Protein AF-A0A7J8X8V4-F1 (afdb_monomer_lite)

Secondary structure (DSSP, 8-state):
-HHHHHHHHHHHHHHHTT---SS---PPPHHHHHHHHHHHHHHHHHHHHHHH-

Sequence (53 aa):
GYWQELIESIISAYNKLKVAPATHPRALSIVQGRAVGVTYYLLGGIATTKVFL

pLDDT: mean 90.0, std 5.63, range [75.62, 96.94]

Organism: Gossypium aridum (NCBI:txid34290)

Foldseek 3Di:
DVVQVVLVVVQVVCVVVVNRDPDRDGDDDPVRVVVVVVVCVVVVVVVVVVVVD

Structure (mmCIF, N/CA/C/O backbone):
data_AF-A0A7J8X8V4-F1
#
_entry.id   AF-A0A7J8X8V4-F1
#
loop_
_atom_site.group_PDB
_atom_site.id
_atom_site.type_symbol
_atom_site.label_atom_id
_atom_site.label_alt_id
_atom_site.label_comp_id
_atom_site.label_asym_id
_atom_site.label_entity_id
_atom_site.label_seq_id
_atom_site.pdbx_PDB_ins_code
_atom_site.Cartn_x
_atom_site.Cartn_y
_atom_site.Cartn_z
_atom_site.occupancy
_atom_site.B_iso_or_equiv
_atom_site.auth_seq_id
_atom_site.auth_comp_id
_atom_site.auth_asym_id
_atom_site.auth_atom_id
_atom_site.pdbx_PDB_model_num
ATOM 1 N N . GLY A 1 1 ? 4.238 4.445 11.780 1.00 81.75 1 GLY A N 1
ATOM 2 C CA . GLY A 1 1 ? 4.738 4.501 10.389 1.00 81.75 1 GLY A CA 1
ATOM 3 C C . GLY A 1 1 ? 3.691 5.202 9.560 1.00 81.75 1 GLY A C 1
ATOM 4 O O . GLY A 1 1 ? 2.544 4.804 9.677 1.00 81.75 1 GLY A O 1
ATOM 5 N N . TYR A 1 2 ? 4.059 6.211 8.765 1.00 90.00 2 TYR A N 1
ATOM 6 C CA . TYR A 1 2 ? 3.129 7.190 8.167 1.00 90.00 2 TYR A CA 1
ATOM 7 C C . TYR A 1 2 ? 1.796 6.607 7.657 1.00 90.00 2 TYR A C 1
ATOM 9 O O . TYR A 1 2 ? 0.723 7.035 8.071 1.00 90.00 2 TYR A O 1
ATOM 17 N N . TRP A 1 3 ? 1.853 5.565 6.823 1.00 91.50 3 TRP A N 1
ATOM 18 C CA . TRP A 1 3 ? 0.653 4.925 6.272 1.00 91.50 3 TRP A CA 1
ATOM 19 C C . TRP A 1 3 ? -0.220 4.217 7.313 1.00 91.50 3 TRP A C 1
ATOM 21 O O . TRP A 1 3 ? -1.438 4.220 7.191 1.00 91.50 3 TRP A O 1
ATOM 31 N N . GLN A 1 4 ? 0.385 3.628 8.343 1.00 91.44 4 GLN A N 1
ATOM 32 C CA . GLN A 1 4 ? -0.344 2.987 9.437 1.00 91.44 4 GLN A CA 1
ATOM 33 C C . GLN A 1 4 ? -1.058 4.028 10.312 1.00 91.44 4 GLN A C 1
ATOM 35 O O . GLN A 1 4 ? -2.221 3.839 10.643 1.00 91.44 4 GLN A O 1
ATOM 40 N N . GLU A 1 5 ? -0.400 5.151 10.611 1.00 92.88 5 GLU A N 1
ATOM 41 C CA . GLU A 1 5 ? -0.996 6.258 11.380 1.00 92.88 5 GLU A CA 1
ATOM 42 C C . GLU A 1 5 ? -2.178 6.892 10.633 1.00 92.88 5 GLU A C 1
ATOM 44 O O . GLU A 1 5 ? -3.215 7.196 11.225 1.00 92.88 5 GLU A O 1
ATOM 49 N N . LEU A 1 6 ? -2.063 7.028 9.308 1.00 92.94 6 LEU A N 1
ATOM 50 C CA . LEU A 1 6 ? -3.163 7.490 8.467 1.00 92.94 6 LEU A CA 1
ATOM 51 C C . LEU A 1 6 ? -4.349 6.514 8.491 1.00 92.94 6 LEU A C 1
ATOM 53 O O . LEU A 1 6 ? -5.491 6.945 8.648 1.00 92.94 6 LEU A O 1
ATOM 57 N N . ILE A 1 7 ? -4.090 5.208 8.366 1.00 92.12 7 ILE A N 1
ATOM 58 C CA . ILE A 1 7 ? -5.135 4.175 8.427 1.00 92.12 7 ILE A CA 1
ATOM 59 C C . ILE A 1 7 ? -5.846 4.211 9.784 1.00 92.12 7 ILE A C 1
ATOM 61 O O . ILE A 1 7 ? -7.072 4.174 9.823 1.00 92.12 7 ILE A O 1
ATOM 65 N N . GLU A 1 8 ? -5.115 4.359 10.885 1.00 91.62 8 GLU A N 1
ATOM 66 C CA . GLU A 1 8 ? -5.692 4.457 12.232 1.00 91.62 8 GLU A CA 1
ATOM 67 C C . GLU A 1 8 ? -6.567 5.708 12.405 1.00 91.62 8 GLU A C 1
ATOM 69 O O . GLU A 1 8 ? -7.658 5.627 12.976 1.00 91.62 8 GLU A O 1
ATOM 74 N N . SER A 1 9 ? -6.154 6.845 11.839 1.00 91.69 9 SER A N 1
ATOM 75 C CA . SER A 1 9 ? -6.968 8.068 11.810 1.00 91.69 9 SER A CA 1
ATOM 76 C C . SER A 1 9 ? -8.269 7.879 11.016 1.00 91.69 9 SER A C 1
ATOM 78 O O . SER A 1 9 ? -9.350 8.267 11.469 1.00 91.69 9 SER A O 1
ATOM 80 N N . ILE A 1 10 ? -8.202 7.198 9.867 1.00 91.19 10 ILE A N 1
ATOM 81 C CA . ILE A 1 10 ? -9.379 6.878 9.048 1.00 91.19 10 ILE A CA 1
ATOM 82 C C . ILE A 1 10 ? -10.309 5.911 9.789 1.00 91.19 10 ILE A C 1
ATOM 84 O O . ILE A 1 10 ? -11.507 6.173 9.877 1.00 91.19 10 ILE A O 1
ATOM 88 N N . ILE A 1 11 ? -9.786 4.830 10.376 1.00 91.44 11 ILE A N 1
ATOM 89 C CA . ILE A 1 11 ? -10.581 3.887 11.182 1.00 91.44 11 ILE A CA 1
ATOM 90 C C . ILE A 1 11 ? -11.282 4.631 12.324 1.00 91.44 11 ILE A C 1
ATOM 92 O O . ILE A 1 11 ? -12.466 4.404 12.569 1.00 91.44 11 ILE A O 1
ATOM 96 N N . SER A 1 12 ? -10.585 5.554 12.993 1.00 89.81 12 SER A N 1
ATOM 97 C CA . SER A 1 12 ? -11.161 6.392 14.050 1.00 89.81 12 SER A CA 1
ATOM 98 C C . SER A 1 12 ? -12.350 7.223 13.548 1.00 89.81 12 SER A C 1
ATOM 100 O O . SER A 1 12 ? -13.380 7.295 14.222 1.00 89.81 12 SER A O 1
ATOM 102 N N . ALA A 1 13 ? -12.275 7.784 12.338 1.00 90.19 13 ALA A N 1
ATOM 103 C CA . ALA A 1 13 ? -13.398 8.486 11.714 1.00 90.19 13 ALA A CA 1
ATOM 104 C C . ALA A 1 13 ? 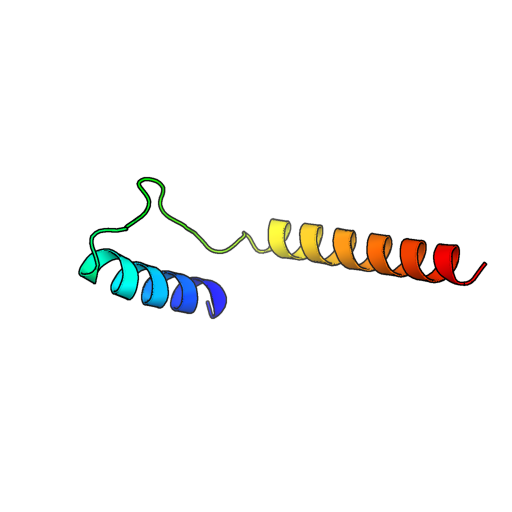-14.562 7.543 11.346 1.00 90.19 13 ALA A C 1
ATOM 106 O O . ALA A 1 13 ? -15.720 7.848 11.635 1.00 90.19 13 ALA A O 1
ATOM 107 N N . TYR A 1 14 ? -14.272 6.372 10.773 1.00 89.00 14 TYR A N 1
ATOM 108 C CA . TYR A 1 14 ? -15.287 5.381 10.388 1.00 89.00 14 TYR A CA 1
ATOM 109 C C . TYR A 1 14 ? -16.007 4.759 11.592 1.00 89.00 14 TYR A C 1
ATOM 111 O O . TYR A 1 14 ? -17.216 4.527 11.534 1.00 89.00 14 TYR A O 1
ATOM 119 N N . ASN A 1 15 ? -15.301 4.554 12.707 1.00 86.81 15 ASN A N 1
ATOM 120 C CA . ASN A 1 15 ? -15.880 4.082 13.966 1.00 86.81 15 ASN A CA 1
ATOM 121 C C . ASN A 1 15 ? -16.953 5.043 14.496 1.00 86.81 15 ASN A C 1
ATOM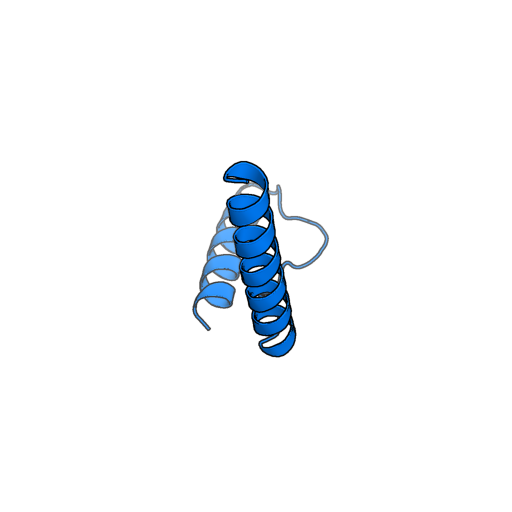 123 O O . ASN A 1 15 ? -17.999 4.594 14.963 1.00 86.81 15 ASN A O 1
ATOM 127 N N . LYS A 1 16 ? -16.747 6.362 14.368 1.00 86.31 16 LYS A N 1
ATOM 128 C CA . LYS A 1 16 ? -17.754 7.371 14.752 1.00 86.31 16 LYS A CA 1
ATOM 129 C C . LYS A 1 16 ? -19.012 7.297 13.888 1.00 86.31 16 LYS A C 1
ATOM 131 O O . LYS A 1 16 ? -20.106 7.548 14.380 1.00 86.31 16 LYS A O 1
ATOM 136 N N . LEU A 1 17 ? -18.856 6.918 12.621 1.00 85.38 17 LEU A N 1
ATOM 137 C CA . LEU A 1 17 ? -19.951 6.758 11.664 1.00 85.38 17 LEU A CA 1
ATOM 138 C C . LEU A 1 17 ? -20.604 5.363 11.721 1.00 85.38 17 LEU A C 1
ATOM 140 O O . LEU A 1 17 ? -21.558 5.118 10.991 1.00 85.38 17 LEU A O 1
ATOM 144 N N . LYS A 1 18 ? -20.117 4.452 12.581 1.00 79.62 18 LYS 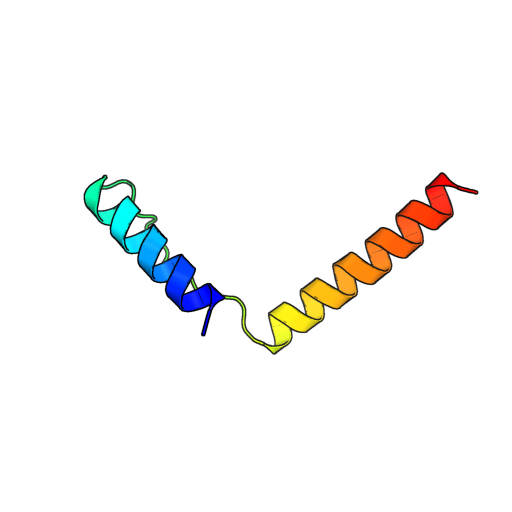A N 1
ATOM 145 C CA . LYS A 1 18 ? -20.551 3.042 12.690 1.00 79.62 18 LYS A CA 1
ATOM 146 C C . LYS A 1 18 ? -20.471 2.240 11.380 1.00 79.62 18 LYS A C 1
ATOM 148 O O . LYS A 1 18 ? -21.049 1.164 11.290 1.00 79.62 18 LYS A O 1
ATOM 153 N N . VAL A 1 19 ? -19.716 2.719 10.392 1.00 82.38 19 VAL A N 1
ATOM 154 C CA . VAL A 1 19 ? -19.469 2.020 9.113 1.00 82.38 19 VAL A CA 1
ATOM 155 C C . VAL A 1 19 ? -18.115 1.307 9.150 1.00 82.38 19 VAL A C 1
ATOM 157 O O . VAL A 1 19 ? -17.464 1.100 8.129 1.00 82.38 19 VAL A O 1
ATOM 160 N N . ALA A 1 20 ? -17.630 0.990 10.350 1.00 77.94 20 ALA A N 1
ATOM 161 C CA . ALA A 1 20 ? -16.327 0.378 10.508 1.00 77.94 20 ALA A CA 1
ATOM 162 C C . ALA A 1 20 ? -16.317 -1.015 9.853 1.00 77.94 20 ALA A C 1
ATOM 164 O O . ALA A 1 20 ? -17.210 -1.824 10.121 1.00 77.94 20 ALA A O 1
ATOM 165 N N . PRO A 1 21 ? -15.331 -1.308 8.990 1.00 75.62 21 PRO A N 1
ATOM 166 C CA . PRO A 1 21 ? -15.223 -2.615 8.363 1.00 75.62 21 PRO A CA 1
ATOM 167 C C . PRO A 1 21 ? -14.943 -3.698 9.415 1.00 75.62 21 PRO A C 1
ATOM 169 O O . PRO A 1 21 ? -14.172 -3.487 10.349 1.00 75.62 21 PRO A O 1
ATOM 172 N N . ALA A 1 22 ? -15.548 -4.878 9.245 1.00 78.50 22 ALA A N 1
ATOM 173 C CA . ALA A 1 22 ? -15.390 -6.010 10.168 1.00 78.50 22 ALA A CA 1
ATOM 174 C C . ALA A 1 22 ? -13.951 -6.568 10.209 1.00 78.50 22 ALA A C 1
ATOM 176 O O . ALA A 1 22 ? -13.544 -7.195 11.184 1.00 78.50 22 ALA A O 1
ATOM 177 N N . THR A 1 23 ? -13.168 -6.333 9.156 1.00 79.56 23 THR A N 1
ATOM 178 C CA . THR A 1 23 ? -11.749 -6.692 9.062 1.00 79.56 23 THR A CA 1
ATOM 179 C C . THR A 1 23 ? -10.868 -5.482 9.340 1.00 79.56 23 THR A C 1
ATOM 181 O O . THR A 1 23 ? -11.054 -4.437 8.719 1.00 79.56 23 THR A O 1
ATOM 184 N N . HIS A 1 24 ? -9.872 -5.638 10.216 1.00 79.56 24 HIS A N 1
ATOM 185 C CA . HIS A 1 24 ? -8.970 -4.555 10.603 1.00 79.56 24 HIS A CA 1
ATOM 186 C C . HIS A 1 24 ? -8.026 -4.181 9.445 1.00 79.56 24 HIS A C 1
ATOM 188 O O . HIS A 1 24 ? -7.181 -5.002 9.067 1.00 79.56 24 HIS A O 1
ATOM 194 N N . PRO A 1 25 ? -8.132 -2.970 8.868 1.00 82.31 25 PRO A N 1
ATOM 195 C CA . PRO A 1 25 ? -7.215 -2.555 7.824 1.00 82.31 25 PRO A CA 1
ATOM 196 C C . PRO A 1 25 ? -5.846 -2.249 8.437 1.00 82.31 25 PRO A C 1
ATOM 198 O O . PRO A 1 25 ? -5.736 -1.585 9.465 1.00 82.31 25 PRO A O 1
ATOM 201 N N . ARG A 1 26 ? -4.788 -2.748 7.799 1.00 86.81 26 ARG A N 1
ATOM 202 C CA . ARG A 1 26 ? -3.396 -2.558 8.219 1.00 86.81 26 ARG A CA 1
ATOM 203 C C . ARG A 1 26 ? -2.570 -2.124 7.020 1.00 86.81 26 ARG A C 1
ATOM 205 O O . ARG A 1 26 ? -2.803 -2.591 5.905 1.00 86.81 26 ARG A O 1
ATOM 212 N N . ALA A 1 27 ? -1.594 -1.253 7.250 1.00 89.81 27 ALA A N 1
ATOM 213 C CA . ALA A 1 27 ? -0.611 -0.901 6.241 1.00 89.81 27 ALA A CA 1
ATOM 214 C C . ALA A 1 27 ? 0.116 -2.158 5.739 1.00 89.81 27 ALA A C 1
ATOM 216 O O . ALA A 1 27 ? 0.381 -3.092 6.503 1.00 89.81 27 ALA A O 1
ATOM 217 N N . LEU A 1 28 ? 0.454 -2.161 4.447 1.00 89.75 28 LEU A N 1
ATOM 218 C CA . LEU A 1 28 ? 1.228 -3.237 3.835 1.00 89.75 28 LEU A CA 1
ATOM 219 C C . LEU A 1 28 ? 2.555 -3.450 4.570 1.00 89.75 28 LEU A C 1
ATOM 221 O O . LEU A 1 28 ? 3.188 -2.499 5.040 1.00 89.75 28 LEU A O 1
ATOM 225 N N . SER A 1 29 ? 3.016 -4.702 4.611 1.00 90.19 29 SER A N 1
ATOM 226 C CA . SER A 1 29 ? 4.366 -4.986 5.095 1.00 90.19 29 SER A CA 1
ATOM 227 C C . SER A 1 29 ? 5.407 -4.321 4.190 1.00 90.19 29 SER A C 1
ATOM 229 O O . SER A 1 29 ? 5.161 -4.089 3.009 1.00 90.19 29 SER A O 1
ATOM 231 N N . ILE A 1 30 ? 6.604 -4.040 4.711 1.00 89.50 30 ILE A N 1
ATOM 232 C CA . ILE A 1 30 ? 7.680 -3.413 3.921 1.00 89.50 30 ILE A CA 1
ATOM 233 C C . ILE A 1 30 ? 8.028 -4.246 2.677 1.00 89.50 30 ILE A C 1
ATOM 235 O O . ILE A 1 30 ? 8.269 -3.693 1.604 1.00 89.50 30 ILE A O 1
ATOM 239 N N . VAL A 1 31 ? 8.001 -5.577 2.797 1.00 94.31 31 VAL A N 1
ATOM 240 C CA . VAL A 1 31 ? 8.237 -6.495 1.673 1.00 94.31 31 VAL A CA 1
ATOM 241 C C . VAL A 1 31 ? 7.100 -6.409 0.656 1.00 94.31 31 VAL A C 1
ATOM 243 O O . VAL A 1 31 ? 7.364 -6.293 -0.539 1.00 94.31 31 VAL A O 1
ATOM 246 N N . GLN A 1 32 ? 5.845 -6.388 1.114 1.00 92.94 32 GLN A N 1
ATOM 247 C CA . GLN A 1 32 ? 4.690 -6.217 0.231 1.00 92.94 32 GLN A CA 1
ATOM 248 C C . GLN A 1 32 ? 4.711 -4.852 -0.462 1.00 92.94 32 GLN A C 1
ATOM 250 O O . GLN A 1 32 ? 4.497 -4.784 -1.665 1.00 92.94 32 GLN A O 1
ATOM 255 N N . GLY A 1 33 ? 5.029 -3.772 0.255 1.00 92.50 33 GLY A N 1
ATOM 256 C CA . GLY A 1 33 ? 5.129 -2.426 -0.311 1.00 92.50 33 GLY A CA 1
ATOM 257 C C . GLY A 1 33 ? 6.173 -2.345 -1.425 1.00 92.50 33 GLY A C 1
ATOM 258 O O . GLY A 1 33 ? 5.914 -1.764 -2.476 1.00 92.50 33 GLY A O 1
ATOM 259 N N . ARG A 1 34 ? 7.324 -3.007 -1.247 1.00 94.81 34 ARG A N 1
ATOM 260 C CA . ARG A 1 34 ? 8.352 -3.126 -2.293 1.00 94.81 34 ARG A CA 1
ATOM 261 C C . ARG A 1 34 ? 7.873 -3.950 -3.486 1.00 94.81 34 ARG A C 1
ATOM 263 O O . ARG A 1 34 ? 8.036 -3.509 -4.619 1.00 94.81 34 ARG A O 1
ATOM 270 N N . ALA A 1 35 ? 7.264 -5.110 -3.246 1.00 96.38 35 ALA A N 1
ATOM 271 C CA . ALA A 1 35 ? 6.760 -5.975 -4.313 1.00 96.38 35 ALA A CA 1
ATOM 272 C C . ALA A 1 35 ? 5.693 -5.269 -5.168 1.00 96.38 35 ALA A C 1
ATOM 274 O O . ALA A 1 35 ? 5.743 -5.304 -6.398 1.00 96.38 35 ALA A O 1
ATOM 275 N N . VAL A 1 36 ? 4.768 -4.567 -4.515 1.00 96.12 36 VAL A N 1
AT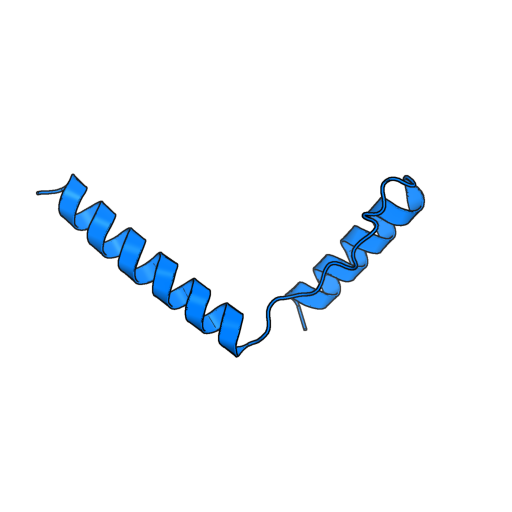OM 276 C CA . VAL A 1 36 ? 3.729 -3.773 -5.174 1.00 96.12 36 VAL A CA 1
ATOM 277 C C . VAL A 1 36 ? 4.345 -2.627 -5.980 1.00 96.12 36 VAL A C 1
ATOM 279 O O . VAL A 1 36 ? 3.987 -2.442 -7.141 1.00 96.12 36 VAL A O 1
ATOM 282 N N . GLY A 1 37 ? 5.323 -1.910 -5.415 1.00 94.81 37 GLY A N 1
ATOM 283 C CA . GLY A 1 37 ? 6.033 -0.836 -6.116 1.00 94.81 37 GLY A CA 1
ATOM 284 C C . GLY A 1 37 ? 6.725 -1.306 -7.399 1.00 94.81 37 GLY A C 1
ATOM 285 O O . GLY A 1 37 ? 6.545 -0.696 -8.450 1.00 94.81 37 GLY A O 1
ATOM 286 N N . VAL A 1 38 ? 7.454 -2.425 -7.344 1.00 96.19 38 VAL A N 1
ATOM 287 C CA . VAL A 1 38 ? 8.118 -3.010 -8.525 1.00 96.19 38 VAL A CA 1
ATOM 288 C C . VAL A 1 38 ? 7.098 -3.449 -9.573 1.00 96.19 38 VAL A C 1
ATOM 290 O O . VAL A 1 38 ? 7.287 -3.190 -10.760 1.00 96.19 38 VAL A O 1
ATOM 293 N N . THR A 1 39 ? 5.997 -4.068 -9.141 1.00 96.81 39 THR A N 1
ATOM 294 C CA . THR A 1 39 ? 4.941 -4.534 -10.050 1.00 96.81 39 THR A CA 1
ATOM 295 C C . THR A 1 39 ? 4.352 -3.374 -10.848 1.00 96.81 39 THR A C 1
ATOM 297 O O . THR A 1 39 ? 4.296 -3.444 -12.074 1.00 96.81 39 THR A O 1
ATOM 300 N N . TYR A 1 40 ? 3.970 -2.281 -10.180 1.00 96.75 40 TYR A N 1
ATOM 301 C CA . TYR A 1 40 ? 3.409 -1.115 -10.865 1.00 96.75 40 TYR A CA 1
ATOM 302 C C . TYR A 1 40 ? 4.431 -0.384 -11.730 1.00 96.75 40 TYR A C 1
ATOM 304 O O . TYR A 1 40 ? 4.083 0.075 -12.815 1.00 96.75 40 TYR A O 1
ATOM 312 N N . TYR A 1 41 ? 5.687 -0.308 -11.291 1.00 95.69 41 TYR A N 1
ATOM 313 C CA . TYR A 1 41 ? 6.748 0.313 -12.074 1.00 95.69 41 TYR A CA 1
ATOM 314 C C . TYR A 1 41 ? 6.981 -0.420 -13.402 1.00 95.69 41 TYR A C 1
ATOM 316 O O . TYR A 1 41 ? 6.973 0.197 -14.467 1.00 95.69 41 TYR A O 1
ATOM 324 N N . LEU A 1 42 ? 7.124 -1.748 -13.354 1.00 96.69 42 LEU A N 1
ATOM 325 C CA . LEU A 1 42 ? 7.333 -2.563 -14.550 1.00 96.69 42 LEU A CA 1
ATOM 326 C C . LEU A 1 42 ? 6.098 -2.574 -15.447 1.00 96.69 42 LEU A C 1
ATOM 328 O O . LEU A 1 42 ? 6.219 -2.381 -16.655 1.00 96.69 42 LEU A O 1
ATOM 332 N N . LEU A 1 43 ? 4.911 -2.759 -14.865 1.00 96.94 43 LEU A N 1
ATOM 333 C CA . LEU A 1 43 ? 3.664 -2.762 -15.623 1.00 96.94 43 LEU A CA 1
ATOM 334 C C . LEU A 1 43 ? 3.446 -1.421 -16.328 1.00 96.94 43 LEU A C 1
ATOM 336 O O . LEU A 1 43 ? 3.144 -1.413 -17.516 1.00 96.94 43 LEU A O 1
ATOM 340 N N . GLY A 1 44 ? 3.642 -0.301 -15.629 1.00 95.75 44 GLY A N 1
ATOM 341 C CA . GLY A 1 44 ? 3.503 1.038 -16.198 1.00 95.75 44 GLY A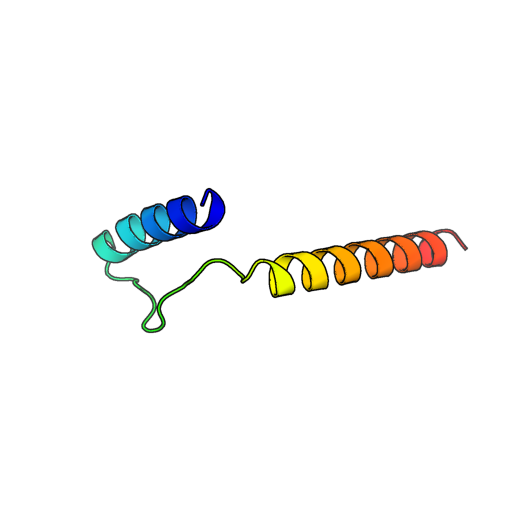 CA 1
ATOM 342 C C . GLY A 1 44 ? 4.526 1.319 -17.298 1.00 95.75 44 GLY A C 1
ATOM 343 O O . GLY A 1 44 ? 4.159 1.847 -18.347 1.00 95.75 44 GLY A O 1
ATOM 344 N N . GLY A 1 45 ? 5.783 0.907 -17.106 1.00 94.50 45 GLY A N 1
ATOM 345 C CA . GLY A 1 45 ? 6.836 1.036 -18.117 1.00 94.50 45 GLY A CA 1
ATOM 346 C C . GLY A 1 45 ? 6.537 0.231 -19.382 1.00 94.50 45 GLY A C 1
ATOM 347 O O . GLY A 1 45 ? 6.587 0.767 -20.490 1.00 94.50 45 GLY A O 1
ATOM 348 N N . ILE A 1 46 ? 6.154 -1.039 -19.228 1.00 95.38 46 ILE A N 1
ATOM 349 C CA . ILE A 1 46 ? 5.795 -1.913 -20.351 1.00 95.38 46 ILE A CA 1
ATOM 350 C C . ILE A 1 46 ? 4.531 -1.405 -21.046 1.00 95.38 46 ILE A C 1
ATOM 352 O O . ILE A 1 46 ? 4.510 -1.331 -22.271 1.00 95.38 46 ILE A O 1
ATOM 356 N N . ALA A 1 47 ? 3.494 -1.035 -20.292 1.00 95.94 47 ALA A N 1
ATOM 357 C CA . ALA A 1 47 ? 2.252 -0.517 -20.853 1.00 95.94 47 ALA A CA 1
ATOM 358 C C . ALA A 1 47 ? 2.498 0.770 -21.648 1.00 95.94 47 ALA A C 1
ATOM 360 O O . ALA A 1 47 ? 2.086 0.848 -22.798 1.00 95.94 47 ALA A O 1
ATOM 361 N N . THR A 1 48 ? 3.236 1.735 -21.093 1.00 91.50 48 THR A N 1
ATOM 362 C CA . THR A 1 48 ? 3.566 2.990 -21.793 1.00 91.50 48 THR A CA 1
ATOM 363 C C . THR A 1 48 ? 4.378 2.727 -23.059 1.00 91.50 48 THR A C 1
ATOM 365 O O . THR A 1 48 ? 4.082 3.290 -24.107 1.00 91.50 48 THR A O 1
ATOM 368 N N . THR A 1 49 ? 5.353 1.817 -22.991 1.00 92.62 49 THR A N 1
ATOM 369 C CA . THR A 1 49 ? 6.170 1.445 -24.156 1.00 92.62 49 THR A CA 1
ATOM 370 C C . THR A 1 49 ? 5.326 0.778 -25.241 1.00 92.62 49 THR A C 1
ATOM 372 O O . THR A 1 49 ? 5.489 1.085 -26.414 1.00 92.62 49 THR A O 1
ATOM 375 N N . LYS A 1 50 ? 4.383 -0.093 -24.863 1.00 92.38 50 LYS A N 1
ATOM 376 C CA . LYS A 1 50 ? 3.448 -0.740 -25.796 1.00 92.38 50 LYS A CA 1
ATOM 377 C C . LYS A 1 50 ? 2.378 0.187 -26.358 1.00 92.38 50 LYS A C 1
ATOM 379 O O . LYS A 1 50 ? 1.824 -0.123 -27.395 1.00 92.38 50 LYS A O 1
ATOM 384 N N . VAL A 1 51 ? 2.021 1.252 -25.649 1.00 92.44 51 VAL A N 1
ATOM 385 C CA . VAL A 1 51 ? 1.089 2.266 -26.164 1.00 92.44 51 VAL A CA 1
ATOM 386 C C . VAL A 1 51 ? 1.791 3.176 -27.172 1.00 92.44 51 VAL A C 1
ATOM 388 O O . VAL A 1 51 ? 1.147 3.702 -28.071 1.00 92.44 51 VAL A O 1
ATOM 391 N N . PHE A 1 52 ? 3.099 3.378 -27.008 1.00 85.44 52 PHE A N 1
ATOM 392 C CA . PHE A 1 52 ? 3.901 4.218 -27.892 1.00 85.44 52 PHE A CA 1
ATOM 393 C C . PHE A 1 52 ? 4.368 3.504 -29.174 1.00 85.44 52 PHE A C 1
ATOM 395 O O . PHE A 1 52 ? 4.549 4.169 -30.192 1.00 85.44 52 PHE A O 1
ATOM 402 N N . LEU A 1 53 ? 4.588 2.185 -29.113 1.00 85.38 53 LEU A N 1
ATOM 403 C CA . LEU A 1 53 ? 4.955 1.325 -30.250 1.00 85.38 53 LEU A CA 1
ATOM 404 C C . LEU A 1 53 ? 3.721 0.820 -31.002 1.00 85.38 53 LEU A C 1
ATOM 406 O O . LEU A 1 53 ? 3.762 0.845 -32.251 1.00 85.38 53 LEU A O 1
#

InterPro domains:
  IPR001280 Photosystem I PsaA/PsaB [PF00223] (1-53)
  IPR036408 Photosystem I PsaA/PsaB superfamily [G3DSA:1.20.1130.10] (1-53)
  IPR036408 Photosystem I PsaA/PsaB superfamily [SSF81558] (1-53)

Radius of gyrat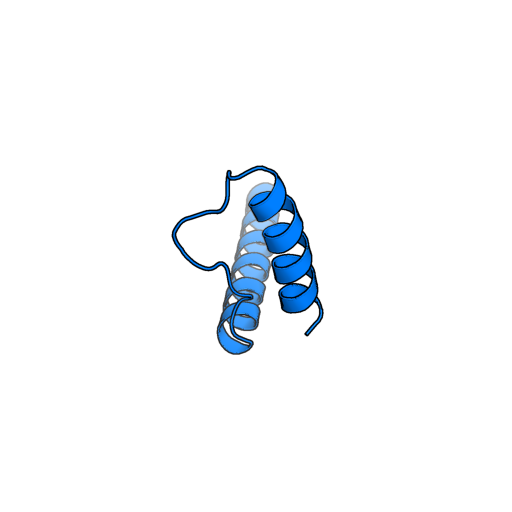ion: 16.68 Å; chains: 1; bounding box: 29×15×45 Å